Protein AF-A0A970A6Q5-F1 (afdb_monomer)

Secondary structure (DSSP, 8-state):
----HHHHHHHHHHHHHHHHHHHHHHHHHHHHTT--------EEEETTEEEEPP--PPPSEEEEEEEEEE-SSEEEEEEEEEE-SSS-EEEEEEEEEES-TT-TTHHHHHHHT-EEEEEE-TT-EEEEEEEEEGGGGHHHHSSSS-HHHHEEEEEEE----

Structure (mmCIF, N/CA/C/O backbone):
data_AF-A0A970A6Q5-F1
#
_entry.id   AF-A0A970A6Q5-F1
#
loop_
_atom_site.group_PDB
_atom_site.id
_atom_site.type_symbol
_atom_site.label_atom_id
_atom_site.label_alt_id
_atom_site.label_comp_id
_atom_site.label_asym_id
_atom_site.label_entity_id
_atom_site.label_seq_id
_atom_site.pdbx_PDB_ins_code
_atom_site.Cartn_x
_atom_site.Cartn_y
_atom_site.Cartn_z
_atom_site.occupancy
_atom_site.B_iso_or_equiv
_atom_site.auth_seq_id
_atom_site.auth_comp_id
_atom_site.auth_asym_id
_atom_site.auth_atom_id
_atom_site.pdbx_PDB_model_num
ATOM 1 N N . MET A 1 1 ? -50.041 -11.630 -22.577 1.00 44.34 1 MET A N 1
ATOM 2 C CA . MET A 1 1 ? -48.717 -10.983 -22.721 1.00 44.34 1 MET A CA 1
ATOM 3 C C . MET A 1 1 ? -47.668 -12.084 -22.885 1.00 44.34 1 MET A C 1
ATOM 5 O O . MET A 1 1 ? -47.399 -12.785 -21.922 1.00 44.34 1 MET A O 1
ATOM 9 N N . LYS A 1 2 ? -47.176 -12.350 -24.107 1.00 44.25 2 LYS A N 1
ATOM 10 C CA . LYS A 1 2 ? -46.196 -13.429 -24.359 1.00 44.25 2 LYS A CA 1
ATOM 11 C C . LYS A 1 2 ? -44.792 -12.927 -24.001 1.00 44.25 2 LYS A C 1
ATOM 13 O O . LYS A 1 2 ? -44.250 -12.072 -24.699 1.00 44.25 2 LYS A O 1
ATOM 18 N N . LEU A 1 3 ? -44.233 -13.422 -22.897 1.00 46.41 3 LEU A N 1
ATOM 19 C CA . LEU A 1 3 ? -42.838 -13.185 -22.517 1.00 46.41 3 LEU A CA 1
ATOM 20 C C . LEU A 1 3 ? -41.922 -13.778 -23.598 1.00 46.41 3 LEU A C 1
ATOM 22 O O . LEU A 1 3 ? -41.942 -14.978 -23.846 1.00 46.41 3 LEU A O 1
ATOM 26 N N . ARG A 1 4 ? -41.149 -12.922 -24.276 1.00 52.41 4 ARG A N 1
ATOM 27 C CA . ARG A 1 4 ? -40.130 -13.342 -25.251 1.00 52.41 4 ARG A CA 1
ATOM 28 C C . ARG A 1 4 ? -38.981 -14.016 -24.499 1.00 52.41 4 ARG A C 1
ATOM 30 O O . ARG A 1 4 ? -38.460 -13.403 -23.570 1.00 52.41 4 ARG A O 1
ATOM 37 N N . GLU A 1 5 ? -38.546 -15.199 -24.935 1.00 54.78 5 GLU A N 1
ATOM 38 C CA . GLU A 1 5 ? -37.509 -16.041 -24.293 1.00 54.78 5 GLU A CA 1
ATOM 39 C C . GLU A 1 5 ? -36.250 -15.274 -23.849 1.00 54.78 5 GLU A C 1
ATOM 41 O O . GLU A 1 5 ? -35.703 -15.533 -22.780 1.00 54.78 5 GLU A O 1
ATOM 46 N N . LYS A 1 6 ? -35.852 -14.234 -24.596 1.00 54.12 6 LYS A N 1
ATOM 47 C CA . LYS A 1 6 ? -34.712 -13.357 -24.266 1.00 54.12 6 LYS A CA 1
ATOM 48 C C . LYS A 1 6 ? -34.840 -12.614 -22.922 1.00 54.12 6 LYS A C 1
ATOM 50 O O . LYS A 1 6 ? -33.831 -12.232 -22.345 1.00 54.12 6 LYS A O 1
ATOM 55 N N . HIS A 1 7 ? -36.056 -12.417 -22.411 1.00 53.75 7 HIS A N 1
ATOM 56 C CA . HIS A 1 7 ? -36.310 -11.724 -21.140 1.00 53.75 7 HIS A CA 1
ATOM 57 C C . HIS A 1 7 ? -36.380 -12.698 -19.959 1.00 53.75 7 HIS A C 1
ATOM 59 O O . HIS A 1 7 ? -36.144 -12.296 -18.826 1.00 53.75 7 HIS A O 1
ATOM 65 N N . ILE A 1 8 ? -36.652 -13.983 -20.217 1.00 57.50 8 ILE A N 1
ATOM 66 C CA . ILE A 1 8 ? -36.706 -15.021 -19.179 1.00 57.50 8 ILE A CA 1
ATOM 67 C C . ILE A 1 8 ? -35.306 -15.251 -18.602 1.00 57.50 8 ILE A C 1
ATOM 69 O O . ILE A 1 8 ? -35.152 -15.301 -17.386 1.00 57.50 8 ILE A O 1
ATOM 73 N N . GLY A 1 9 ? -34.272 -15.275 -19.451 1.00 54.59 9 GLY A N 1
ATOM 74 C CA . GLY A 1 9 ? -32.881 -15.366 -18.995 1.00 54.59 9 GLY A CA 1
ATOM 75 C C . GLY A 1 9 ? -32.471 -14.201 -18.088 1.00 54.59 9 GLY A C 1
ATOM 76 O O . GLY A 1 9 ? -31.836 -14.414 -17.059 1.00 54.59 9 GLY A O 1
ATOM 77 N N . LEU A 1 10 ? -32.907 -12.979 -18.411 1.00 56.78 10 LEU A N 1
ATOM 78 C CA . LEU A 1 10 ? -32.611 -11.790 -17.606 1.00 56.78 10 LEU A CA 1
ATOM 79 C C . LEU A 1 10 ? -33.331 -11.823 -16.246 1.00 56.78 10 LEU A C 1
ATOM 81 O O . LEU A 1 10 ? -32.751 -11.455 -15.228 1.00 56.78 10 LEU A O 1
ATOM 85 N N . ILE A 1 11 ? -34.571 -12.322 -16.221 1.00 57.12 11 ILE A N 1
ATOM 86 C CA . ILE A 1 11 ? -35.358 -12.511 -14.995 1.00 57.12 11 ILE A CA 1
ATOM 87 C C . ILE A 1 11 ? -34.728 -13.592 -14.106 1.00 57.12 11 ILE A C 1
ATOM 89 O O . ILE A 1 11 ? -34.624 -13.399 -12.898 1.00 57.12 11 ILE A O 1
ATOM 93 N N . ILE A 1 12 ? -34.252 -14.696 -14.689 1.00 56.41 12 ILE A N 1
ATOM 94 C CA . ILE A 1 12 ? -33.575 -15.769 -13.949 1.00 56.41 12 ILE A CA 1
ATOM 95 C C . ILE A 1 12 ? -32.253 -15.266 -13.355 1.00 56.41 12 ILE A C 1
ATOM 97 O O . ILE A 1 1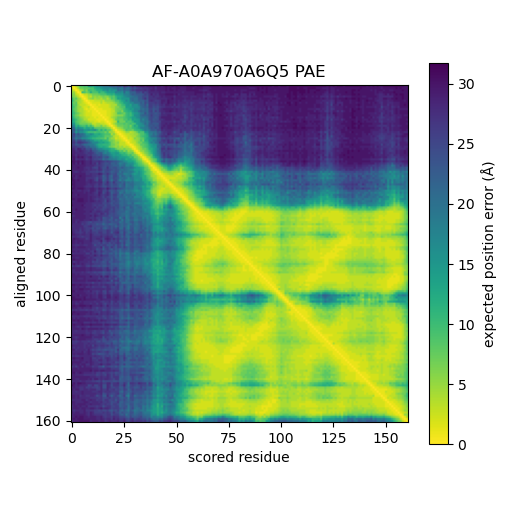2 ? -32.003 -15.487 -12.174 1.00 56.41 12 ILE A O 1
ATOM 101 N N . ILE A 1 13 ? -31.436 -14.532 -14.118 1.00 56.50 13 ILE A N 1
ATOM 102 C CA . ILE A 1 13 ? -30.178 -13.952 -13.615 1.00 56.50 13 ILE A CA 1
ATOM 103 C C . ILE A 1 13 ? -30.451 -12.944 -12.487 1.00 56.50 13 ILE A C 1
ATOM 105 O O . ILE A 1 13 ? -29.767 -12.973 -11.464 1.00 56.50 13 ILE A O 1
ATOM 109 N N . ALA A 1 14 ? -31.480 -12.103 -12.624 1.00 54.31 14 ALA A N 1
ATOM 110 C CA . ALA A 1 14 ? -31.885 -11.168 -11.576 1.00 54.31 14 ALA A CA 1
ATOM 111 C C . ALA A 1 14 ? -32.376 -11.891 -10.307 1.00 54.31 14 ALA A C 1
ATOM 113 O O . ALA A 1 14 ? -32.010 -11.500 -9.199 1.00 54.31 14 ALA A O 1
ATOM 114 N N . LEU A 1 15 ? -33.148 -12.973 -10.453 1.00 54.06 15 LEU A N 1
ATOM 115 C CA . LEU A 1 15 ? -33.607 -13.807 -9.338 1.00 54.06 15 LEU A CA 1
ATOM 116 C C . LEU A 1 15 ? -32.447 -14.521 -8.639 1.00 54.06 15 LEU A C 1
ATOM 118 O O . LEU A 1 15 ? -32.412 -14.551 -7.413 1.00 54.06 15 LEU A O 1
ATOM 122 N N . ILE A 1 16 ? -31.474 -15.040 -9.390 1.00 57.72 16 ILE A N 1
ATOM 123 C CA . ILE A 1 16 ? -30.259 -15.651 -8.839 1.00 57.72 16 ILE A CA 1
ATOM 124 C C . ILE A 1 16 ? -29.451 -14.604 -8.055 1.00 57.72 16 ILE A C 1
ATOM 126 O O . ILE A 1 16 ? -29.088 -14.850 -6.905 1.00 57.72 16 ILE A O 1
ATOM 130 N N . ALA A 1 17 ? -29.244 -13.409 -8.618 1.00 54.62 17 ALA A N 1
ATOM 131 C CA . ALA A 1 17 ? -28.542 -12.312 -7.949 1.00 54.62 17 ALA A CA 1
ATOM 132 C C . ALA A 1 17 ? -29.253 -11.848 -6.660 1.00 54.62 17 ALA A C 1
ATOM 134 O O . ALA A 1 17 ? -28.600 -11.613 -5.642 1.00 54.62 17 ALA A O 1
ATOM 135 N N . LEU A 1 18 ? -30.590 -11.780 -6.667 1.00 54.94 18 LEU A N 1
ATOM 136 C CA . LEU A 1 18 ? -31.404 -11.491 -5.479 1.00 54.94 18 LEU A CA 1
ATOM 137 C C . LEU A 1 18 ? -31.297 -12.597 -4.416 1.00 54.94 18 LEU A C 1
ATOM 139 O O . LEU A 1 18 ? -31.216 -12.297 -3.222 1.00 54.94 18 LEU A O 1
ATOM 143 N N . ASN A 1 19 ? -31.259 -13.865 -4.832 1.00 51.19 19 ASN A N 1
ATOM 144 C CA . ASN A 1 19 ? -31.178 -15.005 -3.918 1.00 51.19 19 ASN A CA 1
ATOM 145 C C . ASN A 1 19 ? -29.815 -15.068 -3.208 1.00 51.19 19 ASN A C 1
ATOM 147 O O . ASN A 1 19 ? -29.757 -15.289 -1.997 1.00 51.19 19 ASN A O 1
ATOM 151 N N . PHE A 1 20 ? -28.723 -14.764 -3.919 1.00 54.78 20 PHE A N 1
ATOM 152 C CA . PHE A 1 20 ? -27.390 -14.662 -3.316 1.00 54.78 20 PHE A CA 1
ATOM 153 C C . PHE A 1 20 ? -27.285 -13.513 -2.311 1.00 54.78 20 PHE A C 1
ATOM 155 O O . PHE A 1 20 ? -26.694 -13.693 -1.248 1.00 54.78 20 PHE A O 1
ATOM 162 N N . ASN A 1 21 ? -27.910 -12.365 -2.586 1.00 55.06 21 ASN A N 1
ATOM 163 C CA . ASN A 1 21 ? -27.875 -11.220 -1.674 1.00 55.06 21 ASN A CA 1
ATOM 164 C C . ASN A 1 21 ? -28.693 -11.477 -0.390 1.00 55.06 21 ASN A C 1
ATOM 166 O O . ASN A 1 21 ? -28.276 -11.114 0.708 1.00 55.06 21 ASN A O 1
ATOM 170 N N . SER A 1 22 ? -29.836 -12.161 -0.509 1.00 53.75 22 SER A N 1
ATOM 171 C CA . SER A 1 22 ? -30.715 -12.487 0.623 1.00 53.75 22 SER A CA 1
ATOM 172 C C . SER A 1 22 ? -30.139 -13.576 1.531 1.00 53.75 22 SER A C 1
ATOM 174 O O . SER A 1 22 ? -30.143 -13.421 2.754 1.00 53.75 22 SER A O 1
ATOM 176 N N . GLN A 1 23 ? -29.597 -14.659 0.961 1.00 55.81 23 GLN A N 1
ATOM 177 C CA . GLN A 1 23 ? -29.045 -15.747 1.769 1.00 55.81 23 GLN A CA 1
ATOM 178 C C . GLN A 1 23 ? -27.737 -15.355 2.458 1.00 55.81 23 GLN A C 1
ATOM 180 O O . GLN A 1 23 ? -27.566 -15.694 3.627 1.00 55.81 23 GLN A O 1
ATOM 185 N N . PHE A 1 24 ? -26.867 -14.562 1.816 1.00 52.44 24 PHE A N 1
ATOM 186 C CA . PHE A 1 24 ? -25.695 -14.000 2.498 1.00 52.44 24 PHE A CA 1
ATOM 187 C C . PHE A 1 24 ? -26.086 -13.000 3.585 1.00 52.44 24 PHE A C 1
ATOM 189 O O . PHE A 1 24 ? -25.542 -13.065 4.684 1.00 52.44 24 PHE A O 1
ATOM 196 N N . ALA A 1 25 ? -27.057 -12.115 3.336 1.00 53.09 25 ALA A N 1
ATOM 197 C CA . ALA A 1 25 ? -27.508 -11.161 4.347 1.00 53.09 25 ALA A CA 1
ATOM 198 C C . ALA A 1 25 ? -28.182 -11.854 5.545 1.00 53.09 25 ALA A C 1
ATOM 200 O O . ALA A 1 25 ? -27.975 -11.447 6.688 1.00 53.09 25 ALA A O 1
ATOM 201 N N . GLN A 1 26 ? -28.958 -12.919 5.317 1.00 55.53 26 GLN A N 1
ATOM 202 C CA . GLN A 1 26 ? -29.565 -13.706 6.393 1.00 55.53 26 GLN A CA 1
ATOM 203 C C . GLN A 1 26 ? -28.545 -14.583 7.129 1.00 55.53 26 GLN A C 1
ATOM 205 O O . GLN A 1 26 ? -28.618 -14.677 8.355 1.00 55.53 26 GLN A O 1
ATOM 210 N N . ALA A 1 27 ? -27.577 -15.177 6.425 1.00 50.50 27 ALA A N 1
ATOM 211 C CA . ALA A 1 27 ? -26.484 -15.927 7.039 1.00 50.50 27 ALA A CA 1
ATOM 212 C C . ALA A 1 27 ? -25.584 -15.012 7.882 1.00 50.50 27 ALA A C 1
ATOM 214 O O . ALA A 1 27 ? -25.271 -15.369 9.017 1.00 50.50 27 ALA A O 1
ATOM 215 N N . ALA A 1 28 ? -25.262 -13.809 7.389 1.00 48.72 28 ALA A N 1
ATOM 216 C CA . ALA A 1 28 ? -24.520 -12.781 8.117 1.00 48.72 28 ALA A CA 1
ATOM 217 C C . ALA A 1 28 ? -25.292 -12.288 9.351 1.00 48.72 28 ALA A C 1
ATOM 219 O O . ALA A 1 28 ? -24.735 -12.233 10.443 1.00 48.72 28 ALA A O 1
ATOM 220 N N . ARG A 1 29 ? -26.600 -12.015 9.226 1.00 50.50 29 ARG A N 1
ATOM 221 C CA . ARG A 1 29 ? -27.438 -11.614 10.372 1.00 50.50 29 ARG A CA 1
ATOM 222 C C . ARG A 1 29 ? -27.526 -12.706 11.443 1.00 50.50 29 ARG A C 1
ATOM 224 O O . ARG A 1 29 ? -27.393 -12.398 12.626 1.00 50.50 29 ARG A O 1
ATOM 231 N N . LYS A 1 30 ? -27.685 -13.976 11.047 1.00 51.38 30 LYS A N 1
ATOM 232 C CA . LYS A 1 30 ? -27.721 -15.120 11.980 1.00 51.38 30 LYS A CA 1
ATOM 233 C C . LYS A 1 30 ? -26.373 -15.396 12.658 1.00 51.38 30 LYS A C 1
ATOM 235 O O . LYS A 1 30 ? -26.366 -15.827 13.810 1.00 51.38 30 LYS A O 1
ATOM 240 N N . THR A 1 31 ? -25.247 -15.116 11.997 1.00 47.81 31 THR A N 1
ATOM 241 C CA . THR A 1 31 ? -23.914 -15.206 12.627 1.00 47.81 31 THR A CA 1
ATOM 242 C C . THR A 1 31 ? -23.643 -14.029 13.562 1.00 47.81 31 THR A C 1
ATOM 244 O O . THR A 1 31 ? -23.116 -14.237 14.651 1.00 47.81 31 THR A O 1
ATOM 247 N N . THR A 1 32 ? -24.075 -12.808 13.232 1.00 46.28 32 THR A N 1
ATOM 248 C CA . THR A 1 32 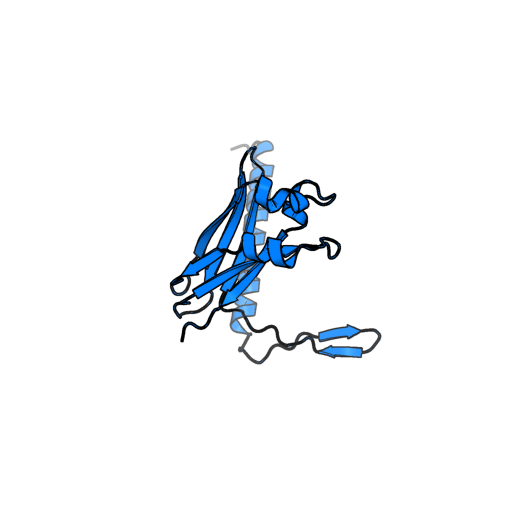? -23.849 -11.644 14.111 1.00 46.28 32 THR A CA 1
ATOM 249 C C . THR A 1 32 ? -24.585 -11.716 15.451 1.00 46.28 32 THR A C 1
ATOM 251 O O . THR A 1 32 ? -24.079 -11.193 16.437 1.00 46.28 32 THR A O 1
ATOM 254 N N . SER A 1 33 ? -25.744 -12.383 15.538 1.00 39.72 33 SER A N 1
ATOM 255 C CA . SER A 1 33 ? -26.515 -12.458 16.791 1.00 39.72 33 SER A CA 1
ATOM 256 C C . SER A 1 33 ? -26.014 -13.517 17.780 1.00 39.72 33 SER A C 1
ATOM 258 O O . SER A 1 33 ? -26.461 -13.537 18.924 1.00 39.72 33 SER A O 1
ATOM 260 N N . SER A 1 34 ? -25.117 -14.413 17.357 1.00 42.06 34 SER A N 1
ATOM 261 C CA . SER A 1 34 ? -24.606 -15.524 18.179 1.00 42.06 34 SER A CA 1
ATOM 262 C C . SER A 1 34 ? -23.119 -15.398 18.533 1.00 42.06 34 SER A C 1
ATOM 264 O O . SER A 1 34 ? -22.633 -16.124 19.400 1.00 42.06 34 SER A O 1
ATOM 266 N N . ILE A 1 35 ? -22.408 -14.424 17.961 1.00 41.78 35 ILE A N 1
ATOM 267 C CA . ILE A 1 35 ? -21.028 -14.112 18.338 1.00 41.78 35 ILE A CA 1
ATOM 268 C C . ILE A 1 35 ? -21.060 -13.112 19.497 1.00 41.78 35 ILE A C 1
ATOM 270 O O . ILE A 1 35 ? -21.006 -11.897 19.321 1.00 41.78 35 ILE A O 1
ATOM 274 N N . ARG A 1 36 ? -21.124 -13.631 20.728 1.00 40.44 36 ARG A N 1
ATOM 275 C CA . ARG A 1 36 ? -20.501 -12.916 21.848 1.00 40.44 36 ARG A CA 1
ATOM 276 C C . ARG A 1 36 ? -19.011 -12.846 21.515 1.00 40.44 36 ARG A C 1
ATOM 278 O O . ARG A 1 36 ? -18.440 -13.881 21.183 1.00 40.44 36 ARG A O 1
ATOM 285 N N . PHE A 1 37 ? -18.400 -11.663 21.587 1.00 41.69 37 PHE A N 1
ATOM 286 C CA . PHE A 1 37 ? -16.959 -11.442 21.395 1.00 41.69 37 PHE A CA 1
ATOM 287 C C . PHE A 1 37 ? -16.125 -12.107 22.513 1.00 41.69 37 PHE A C 1
ATOM 289 O O . PHE A 1 37 ? -15.391 -11.454 23.249 1.00 41.69 37 PHE A O 1
ATOM 296 N N . GLY A 1 38 ? -16.272 -13.420 22.684 1.00 46.12 38 GLY A N 1
ATOM 297 C CA . GLY A 1 38 ? -15.294 -14.265 23.344 1.00 46.12 38 GLY A CA 1
ATOM 298 C C . GLY A 1 38 ? -14.141 -14.496 22.376 1.00 46.12 38 GLY A C 1
ATOM 299 O O . GLY A 1 38 ? -14.358 -14.608 21.171 1.00 46.12 38 GLY A O 1
ATOM 300 N N . LYS A 1 39 ? -12.916 -14.520 22.904 1.00 47.34 39 LYS A N 1
ATOM 301 C CA . LYS A 1 39 ? -11.676 -14.746 22.151 1.00 47.34 39 LYS A CA 1
ATOM 302 C C . LYS A 1 39 ? -11.854 -15.912 21.169 1.00 47.34 39 LYS A C 1
ATOM 304 O O . LYS A 1 39 ? -12.016 -17.056 21.588 1.00 47.34 39 LYS A O 1
ATOM 309 N N . ALA A 1 40 ? -11.881 -15.612 19.873 1.00 52.69 40 ALA A N 1
ATOM 310 C CA . ALA A 1 40 ? -11.986 -16.621 18.830 1.00 52.69 40 ALA A CA 1
ATOM 311 C C . ALA A 1 40 ? -10.581 -17.164 18.547 1.00 52.69 40 ALA A C 1
ATOM 313 O O . ALA A 1 40 ? -9.730 -16.455 18.016 1.00 52.69 40 ALA A O 1
ATOM 314 N N . TYR A 1 41 ? -10.333 -18.417 18.923 1.00 56.03 41 TYR A N 1
ATOM 315 C CA . TYR A 1 41 ? -9.074 -19.100 18.638 1.00 56.03 41 TYR A CA 1
ATOM 316 C C . TYR A 1 41 ? -9.209 -19.859 17.318 1.00 56.03 41 TYR A C 1
ATOM 318 O O . TYR A 1 41 ? -10.013 -20.784 17.204 1.00 56.03 41 TYR A O 1
ATOM 326 N N . ALA A 1 42 ? -8.441 -19.461 16.305 1.00 65.75 42 ALA A N 1
ATOM 327 C CA . ALA A 1 42 ? -8.312 -20.239 15.079 1.00 65.75 42 ALA A CA 1
ATOM 328 C C . ALA A 1 42 ? -7.254 -21.333 15.295 1.00 65.75 42 ALA A C 1
ATOM 330 O O . ALA A 1 42 ? -6.256 -21.088 15.962 1.00 65.75 42 ALA A O 1
ATOM 331 N N . TYR A 1 43 ? -7.447 -22.532 14.747 1.00 72.50 43 TYR A N 1
ATOM 332 C CA . TYR A 1 43 ? -6.481 -23.634 14.844 1.00 72.50 43 TYR A CA 1
ATOM 333 C C . TYR A 1 43 ? -6.084 -24.105 13.443 1.00 72.50 43 TYR A C 1
ATOM 335 O O . TYR A 1 43 ? -6.928 -24.200 12.552 1.00 72.50 43 TYR A O 1
ATOM 343 N N . LYS A 1 44 ? -4.803 -24.426 13.246 1.00 75.50 44 LYS A N 1
ATOM 344 C CA . LYS A 1 44 ? -4.274 -25.052 12.030 1.00 75.50 44 LYS A CA 1
ATOM 345 C C . LYS A 1 44 ? -4.013 -26.531 12.296 1.00 75.50 44 LYS A C 1
ATOM 347 O O . LYS A 1 44 ? -3.297 -26.871 13.235 1.00 75.50 44 LYS A O 1
ATOM 352 N N . LYS A 1 45 ? -4.551 -27.412 11.449 1.00 76.44 45 LYS A N 1
ATOM 353 C CA . LYS A 1 45 ? -4.228 -28.844 11.486 1.00 76.44 45 LYS A CA 1
ATOM 354 C C . LYS A 1 45 ? -2.818 -29.068 10.928 1.00 76.44 45 LYS A C 1
ATOM 356 O O . LYS A 1 45 ? -2.533 -28.679 9.796 1.00 76.44 45 LYS A O 1
ATOM 361 N N . VAL A 1 46 ? -1.943 -29.668 11.729 1.00 76.44 46 VAL A N 1
ATOM 362 C CA . VAL A 1 46 ? -0.573 -30.052 11.365 1.00 76.44 46 VAL A CA 1
ATOM 363 C C . VAL A 1 46 ? -0.408 -31.531 11.714 1.00 76.44 46 VAL A C 1
ATOM 365 O O . VAL A 1 46 ? -0.265 -31.888 12.882 1.00 76.44 46 VAL A O 1
ATOM 368 N N . GLY A 1 47 ? -0.492 -32.399 10.700 1.00 83.31 47 GLY A N 1
ATOM 369 C CA . GLY A 1 47 ? -0.616 -33.846 10.911 1.00 83.31 47 GLY A CA 1
ATOM 370 C C . GLY A 1 47 ? -1.923 -34.182 11.636 1.00 83.31 47 GLY A C 1
ATOM 371 O O . GLY A 1 47 ? -2.988 -33.715 11.227 1.00 83.31 47 GLY A O 1
ATOM 372 N N . ASP A 1 48 ? -1.831 -34.930 12.736 1.00 87.12 48 ASP A N 1
ATOM 373 C CA . ASP A 1 48 ? -2.973 -35.270 13.601 1.00 87.12 48 ASP A CA 1
ATOM 374 C C . ASP A 1 48 ? -3.239 -34.243 14.715 1.00 87.12 48 ASP A C 1
ATOM 376 O O . ASP A 1 48 ? -4.220 -34.359 15.446 1.00 87.12 48 ASP A O 1
ATOM 380 N N . ASN A 1 49 ? -2.415 -33.194 14.820 1.00 70.56 49 ASN A N 1
ATOM 381 C CA . ASN A 1 49 ? -2.519 -32.192 15.878 1.00 70.56 49 ASN A CA 1
ATOM 382 C C . ASN A 1 49 ? -3.192 -30.899 15.394 1.00 70.56 49 ASN A C 1
ATOM 384 O O . ASN A 1 49 ? -2.973 -30.439 14.270 1.00 70.56 49 ASN A O 1
ATOM 388 N N . LEU A 1 50 ? -3.975 -30.269 16.273 1.00 75.94 50 LEU A N 1
ATOM 389 C CA . LEU A 1 50 ? -4.504 -28.916 16.086 1.00 75.94 50 LEU A CA 1
ATOM 390 C C . LEU A 1 50 ? -3.604 -27.917 16.817 1.00 75.94 50 LEU A C 1
ATOM 392 O O . LEU A 1 50 ? -3.547 -27.905 18.043 1.00 75.94 50 LEU A O 1
ATOM 396 N N . VAL A 1 51 ? -2.911 -27.064 16.065 1.00 79.69 51 VAL A N 1
ATOM 397 C CA . VAL A 1 51 ? -2.038 -26.019 16.612 1.00 79.69 51 VAL A CA 1
ATOM 398 C C . VAL A 1 51 ? -2.813 -24.700 16.661 1.00 79.69 51 VAL A C 1
ATOM 400 O O . VAL A 1 51 ? -3.346 -24.297 15.624 1.00 79.69 51 VAL A O 1
ATOM 403 N N . PRO A 1 52 ? -2.903 -24.009 17.813 1.00 73.00 52 PRO A N 1
ATOM 404 C CA . PRO A 1 52 ? -3.551 -22.705 17.881 1.00 73.00 52 PRO A CA 1
ATOM 405 C C . PRO A 1 52 ? -2.792 -21.700 17.011 1.00 73.00 52 PRO A C 1
ATOM 407 O O . PRO A 1 52 ? -1.574 -21.551 17.116 1.00 73.00 52 PRO A O 1
ATOM 410 N N . LEU A 1 53 ? -3.518 -21.016 16.135 1.00 69.31 53 LEU A N 1
ATOM 411 C CA . LEU A 1 53 ? -3.007 -19.873 15.399 1.00 69.31 53 LEU A CA 1
ATOM 412 C C . LEU A 1 53 ? -2.916 -18.671 16.348 1.00 69.31 53 LEU A C 1
ATOM 414 O O . LEU A 1 53 ? -3.783 -18.503 17.211 1.00 69.31 53 LEU A O 1
ATOM 418 N N . PRO A 1 54 ? -1.883 -17.827 16.197 1.00 67.56 54 PRO A N 1
ATOM 419 C CA . PRO A 1 54 ? -1.778 -16.598 16.967 1.00 67.56 54 PRO A CA 1
ATOM 420 C C . PRO A 1 54 ? -3.020 -15.725 16.753 1.00 67.56 54 PRO A C 1
ATOM 422 O O . PRO A 1 54 ? -3.532 -15.610 15.637 1.00 67.56 54 PRO A O 1
ATOM 425 N N . GLU A 1 55 ? -3.504 -15.116 17.836 1.00 62.75 55 GLU A N 1
ATOM 426 C CA . GLU A 1 55 ? -4.642 -14.196 17.808 1.00 62.75 55 GLU A CA 1
ATOM 427 C C . GLU A 1 55 ? -4.315 -13.005 16.895 1.00 62.75 55 GLU A C 1
ATOM 429 O O . GLU A 1 55 ? -3.410 -12.215 17.177 1.00 62.75 55 GLU A O 1
ATOM 434 N N . VAL A 1 56 ? -5.048 -12.878 15.786 1.00 60.69 56 VAL A N 1
ATOM 435 C CA . VAL A 1 56 ? -4.923 -11.734 14.878 1.00 60.69 56 VAL A CA 1
ATOM 436 C C . VAL A 1 56 ? -5.676 -10.567 15.505 1.00 60.69 56 VAL A C 1
ATOM 438 O O . VAL A 1 56 ? -6.902 -10.487 15.432 1.00 60.69 56 VAL A O 1
ATOM 441 N N . LYS A 1 57 ? -4.943 -9.659 16.152 1.00 63.12 57 LYS A N 1
ATOM 442 C CA . LYS A 1 57 ? -5.514 -8.396 16.627 1.00 63.12 57 LYS A CA 1
ATOM 443 C C . LYS A 1 57 ? -5.881 -7.540 15.418 1.00 63.12 57 LYS A C 1
ATOM 445 O O . LYS A 1 57 ? -5.079 -7.397 14.500 1.00 63.12 57 LYS A O 1
ATOM 450 N N . ALA A 1 58 ? -7.084 -6.970 15.423 1.00 65.31 58 ALA A N 1
ATOM 451 C CA . ALA A 1 58 ? -7.484 -6.022 14.393 1.00 65.31 58 ALA A CA 1
ATOM 452 C C . ALA A 1 58 ? -6.542 -4.807 14.426 1.00 65.31 58 ALA A C 1
ATOM 454 O O . ALA A 1 58 ? -6.440 -4.123 15.446 1.00 65.31 58 ALA A O 1
ATOM 455 N N . GLU A 1 59 ? -5.840 -4.552 13.323 1.00 77.69 59 GLU A N 1
ATOM 456 C CA . GLU A 1 59 ? -5.003 -3.362 13.193 1.00 77.69 59 GLU A CA 1
ATOM 457 C C . GLU A 1 59 ? -5.878 -2.113 13.028 1.00 77.69 59 GLU A C 1
ATOM 459 O O . GLU A 1 59 ? -6.887 -2.132 12.316 1.00 77.69 59 GLU A O 1
ATOM 464 N N . ARG A 1 60 ? -5.481 -1.013 13.684 1.00 84.94 60 ARG A N 1
ATOM 465 C CA . ARG A 1 60 ? -6.175 0.291 13.618 1.00 84.94 60 ARG A CA 1
ATOM 466 C C . ARG A 1 60 ? -6.034 0.961 12.250 1.00 84.94 60 ARG A C 1
ATOM 468 O O . ARG A 1 60 ? -6.865 1.784 11.876 1.00 84.94 60 ARG A O 1
ATOM 475 N N . VAL A 1 61 ? -4.987 0.604 11.508 1.00 88.69 61 VAL A N 1
ATOM 476 C CA . VAL A 1 61 ? -4.686 1.105 10.166 1.00 88.69 61 VAL A CA 1
ATOM 477 C C . VAL A 1 61 ? -4.681 -0.070 9.207 1.00 88.69 61 VAL A C 1
ATOM 479 O O . VAL A 1 61 ? -3.985 -1.048 9.444 1.00 88.69 61 VAL A O 1
ATOM 482 N N . ILE A 1 62 ? -5.398 0.052 8.097 1.00 88.75 62 ILE A N 1
ATOM 483 C CA . ILE A 1 62 ? -5.281 -0.874 6.971 1.00 88.75 62 ILE A CA 1
ATOM 484 C C . ILE A 1 62 ? -4.827 -0.083 5.752 1.00 88.75 62 ILE A C 1
ATOM 486 O O . ILE A 1 62 ? -5.452 0.914 5.391 1.00 88.75 62 ILE A O 1
ATOM 490 N N . VAL A 1 63 ? -3.768 -0.544 5.089 1.00 89.25 63 VAL A N 1
ATOM 491 C CA . VAL A 1 63 ? -3.330 -0.006 3.798 1.00 89.25 63 VAL A CA 1
ATOM 492 C C . VAL A 1 63 ? -3.645 -0.997 2.694 1.00 89.25 63 VAL A C 1
ATOM 494 O O . VAL A 1 63 ? -3.298 -2.173 2.771 1.00 89.25 63 VAL A O 1
ATOM 497 N N . LYS A 1 64 ? -4.290 -0.509 1.636 1.00 88.56 64 LYS A N 1
ATOM 498 C CA . LYS A 1 64 ? -4.576 -1.288 0.435 1.00 88.56 64 LYS A CA 1
ATOM 499 C C . LYS A 1 64 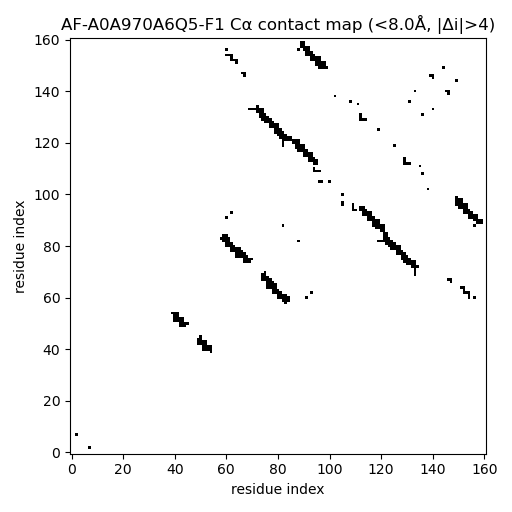? -3.958 -0.613 -0.778 1.00 88.56 64 LYS A C 1
ATOM 501 O O . LYS A 1 64 ? -4.319 0.514 -1.111 1.00 88.56 64 LYS A O 1
ATOM 506 N N . LYS A 1 65 ? -3.060 -1.323 -1.458 1.00 90.25 65 LYS A N 1
ATOM 507 C CA . LYS A 1 65 ? -2.573 -0.928 -2.781 1.00 90.25 65 LYS A CA 1
ATOM 508 C C . LYS A 1 65 ? -3.676 -1.153 -3.815 1.00 90.25 65 LYS A C 1
ATOM 510 O O . LYS A 1 65 ? -4.319 -2.201 -3.806 1.00 90.25 65 LYS A O 1
ATOM 515 N N . THR A 1 66 ? -3.886 -0.173 -4.684 1.00 88.75 66 THR A N 1
ATOM 516 C CA . THR A 1 66 ? -4.942 -0.205 -5.707 1.00 88.75 66 THR A CA 1
ATOM 517 C C . THR A 1 66 ? -4.368 -0.367 -7.103 1.00 88.75 66 THR A C 1
ATOM 519 O O . THR A 1 66 ? -4.911 -1.139 -7.881 1.00 88.75 66 THR A O 1
ATOM 522 N N . ALA A 1 67 ? -3.302 0.366 -7.424 1.00 87.06 67 ALA A N 1
ATOM 523 C CA . ALA A 1 67 ? -2.693 0.343 -8.748 1.00 87.06 67 ALA A CA 1
ATOM 524 C C . ALA A 1 67 ? -1.231 0.790 -8.682 1.00 87.06 67 ALA A C 1
ATOM 526 O O . ALA A 1 67 ? -0.848 1.572 -7.802 1.00 87.06 67 ALA A O 1
ATOM 527 N N . VAL A 1 68 ? -0.444 0.316 -9.643 1.00 89.19 68 VAL A N 1
ATOM 528 C CA . VAL A 1 68 ? 0.890 0.832 -9.951 1.00 89.19 68 VAL A CA 1
ATOM 529 C C . VAL A 1 68 ? 0.895 1.268 -11.410 1.00 89.19 68 VAL A C 1
ATOM 531 O O . VAL A 1 68 ? 0.546 0.485 -12.284 1.00 89.19 68 VAL A O 1
ATOM 534 N N . GLU A 1 69 ? 1.298 2.505 -11.677 1.00 89.94 69 GLU A N 1
ATOM 535 C CA . GLU A 1 69 ? 1.437 3.033 -13.033 1.00 89.94 69 GLU A CA 1
ATOM 536 C C . GLU A 1 69 ? 2.878 3.492 -13.259 1.00 89.94 69 GLU A C 1
ATOM 538 O O . GLU A 1 69 ? 3.418 4.303 -12.502 1.00 89.94 69 GLU A O 1
ATOM 543 N N . VAL A 1 70 ? 3.511 2.960 -14.303 1.00 88.50 70 VAL A N 1
ATOM 544 C CA . VAL A 1 70 ? 4.885 3.294 -14.688 1.00 88.50 70 VAL A CA 1
ATOM 545 C C . VAL A 1 70 ? 4.827 4.206 -15.907 1.00 88.50 70 VAL A C 1
ATOM 547 O O . VAL A 1 70 ? 4.600 3.763 -17.030 1.00 88.50 70 VAL A O 1
ATOM 550 N N . GLY A 1 71 ? 5.010 5.504 -15.677 1.00 87.06 71 GLY A N 1
ATOM 551 C CA . GLY A 1 71 ? 5.144 6.497 -16.736 1.00 87.06 71 GLY A CA 1
ATOM 552 C C . GLY A 1 71 ? 6.593 6.652 -17.202 1.00 87.06 71 GLY A C 1
ATOM 553 O O . GLY A 1 71 ? 7.528 6.121 -16.611 1.00 87.06 71 GLY A O 1
ATOM 554 N N . LYS A 1 72 ? 6.805 7.464 -18.248 1.00 86.44 72 LYS A N 1
ATOM 555 C CA . LYS A 1 72 ? 8.151 7.710 -18.812 1.00 86.44 72 LYS A CA 1
ATOM 556 C C . LYS A 1 72 ? 9.122 8.395 -17.845 1.00 86.44 72 LYS A C 1
ATOM 558 O O . LYS A 1 72 ? 10.324 8.202 -17.954 1.00 86.44 72 LYS A O 1
ATOM 563 N N . LYS A 1 73 ? 8.610 9.261 -16.964 1.00 92.06 73 LYS A N 1
ATOM 564 C CA . LYS A 1 73 ? 9.422 10.050 -16.018 1.00 92.06 73 LYS A CA 1
ATOM 5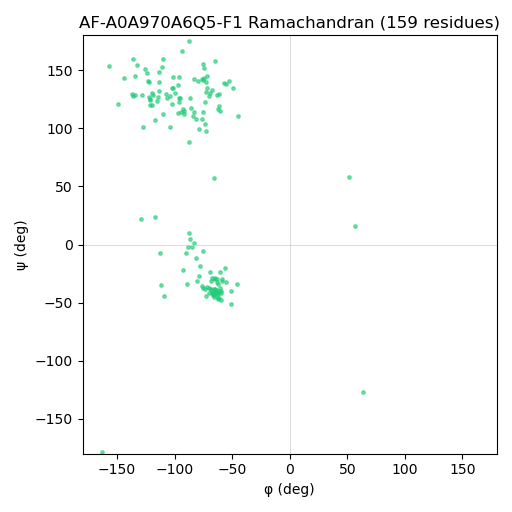65 C C . LYS A 1 73 ? 9.220 9.630 -14.573 1.00 92.06 73 LYS A C 1
ATOM 567 O O . LYS A 1 73 ? 10.158 9.693 -13.792 1.00 92.06 73 LYS A O 1
ATOM 572 N N . ASN A 1 74 ? 7.999 9.234 -14.231 1.00 93.69 74 ASN A N 1
ATOM 573 C CA . ASN A 1 74 ? 7.582 8.976 -12.866 1.00 93.69 74 ASN A CA 1
ATOM 574 C C . ASN A 1 74 ? 6.840 7.654 -12.783 1.00 93.69 74 ASN A C 1
ATOM 576 O O . ASN A 1 74 ? 6.177 7.233 -13.730 1.00 93.69 74 ASN A O 1
ATOM 580 N N . VAL A 1 75 ? 6.890 7.080 -11.596 1.00 90.75 75 VAL A N 1
ATOM 581 C CA . VAL A 1 75 ? 6.111 5.928 -11.185 1.00 90.75 75 VAL A CA 1
ATOM 582 C C . VAL A 1 75 ? 5.150 6.359 -10.098 1.00 90.75 75 VAL A C 1
ATOM 584 O O . VAL A 1 75 ? 5.505 7.138 -9.209 1.00 90.75 75 VAL A O 1
ATOM 587 N N . TYR A 1 76 ? 3.937 5.833 -10.179 1.00 91.94 76 TYR A N 1
ATOM 588 C CA . TYR A 1 76 ? 2.832 6.140 -9.294 1.00 91.94 76 TYR A CA 1
ATOM 589 C C . TYR A 1 76 ? 2.376 4.853 -8.621 1.00 91.94 76 TYR A C 1
ATOM 591 O O . TYR A 1 76 ? 2.034 3.883 -9.290 1.00 91.94 76 TYR A O 1
ATOM 599 N N . ILE A 1 77 ? 2.340 4.847 -7.292 1.00 91.56 77 ILE A N 1
ATOM 600 C CA . ILE A 1 77 ? 1.745 3.761 -6.512 1.00 91.56 77 ILE A CA 1
ATOM 601 C C . ILE A 1 77 ? 0.573 4.332 -5.734 1.00 91.56 77 ILE A C 1
ATOM 603 O O . ILE A 1 77 ? 0.756 5.098 -4.786 1.00 91.56 77 ILE A O 1
ATOM 607 N N . GLY A 1 78 ? -0.632 3.979 -6.170 1.00 91.31 78 GLY A N 1
ATOM 608 C CA . GLY A 1 78 ? -1.884 4.446 -5.592 1.00 91.31 78 GLY A CA 1
ATOM 609 C C . GLY A 1 78 ? -2.456 3.456 -4.586 1.00 91.31 78 GLY A C 1
ATOM 610 O O . GLY A 1 78 ? -2.390 2.238 -4.776 1.00 91.31 78 GLY A O 1
ATOM 611 N N . GLY A 1 79 ? -3.079 3.977 -3.535 1.00 91.31 79 GLY A N 1
ATOM 612 C CA . GLY A 1 79 ? -3.718 3.153 -2.520 1.00 91.31 79 GLY A CA 1
ATOM 613 C C . GLY A 1 79 ? -4.703 3.907 -1.638 1.00 91.31 79 GLY A C 1
ATOM 614 O O . GLY A 1 79 ? -4.945 5.106 -1.806 1.00 91.31 79 GLY A O 1
ATOM 615 N N . TYR A 1 80 ? -5.274 3.168 -0.694 1.00 91.12 80 TYR A N 1
ATOM 616 C CA . TYR A 1 80 ? -6.141 3.684 0.355 1.00 91.12 80 TYR A CA 1
ATOM 617 C C . TYR A 1 80 ? -5.576 3.340 1.727 1.00 91.12 80 TYR A C 1
ATOM 619 O O . TYR A 1 80 ? -5.100 2.226 1.941 1.00 91.12 80 TYR A O 1
ATOM 627 N N . ILE A 1 81 ? -5.677 4.287 2.651 1.00 92.12 81 ILE A N 1
ATOM 628 C CA . ILE A 1 81 ? -5.544 4.061 4.087 1.00 92.12 81 ILE A CA 1
ATOM 629 C C . ILE A 1 81 ? -6.947 4.045 4.671 1.00 92.12 81 ILE A C 1
ATOM 631 O O . ILE A 1 81 ? -7.757 4.919 4.361 1.00 92.12 81 ILE A O 1
ATOM 635 N N . VAL A 1 82 ? -7.220 3.073 5.528 1.00 89.94 82 VAL A N 1
ATOM 636 C CA . VAL A 1 82 ? -8.463 2.967 6.284 1.00 89.94 82 VAL A CA 1
ATOM 637 C C . VAL A 1 82 ? -8.119 3.013 7.762 1.00 89.94 82 VAL A C 1
ATOM 639 O O . VAL A 1 82 ? -7.383 2.156 8.251 1.00 89.94 82 VAL A O 1
ATOM 642 N N . ASN A 1 83 ? -8.661 3.999 8.473 1.00 91.06 83 ASN A N 1
ATOM 643 C CA . ASN A 1 83 ? -8.675 3.983 9.929 1.00 91.06 83 ASN A CA 1
ATOM 644 C C . ASN A 1 83 ? -9.871 3.149 10.391 1.00 91.06 83 ASN A C 1
ATOM 646 O O . ASN A 1 83 ? -11.022 3.509 10.155 1.00 91.06 83 ASN A O 1
ATOM 650 N N . THR A 1 84 ? -9.610 2.015 11.027 1.00 89.06 84 THR A N 1
ATOM 651 C CA . THR A 1 84 ? -10.652 1.106 11.521 1.00 89.06 84 THR A CA 1
ATOM 652 C C . THR A 1 84 ? -11.077 1.419 12.95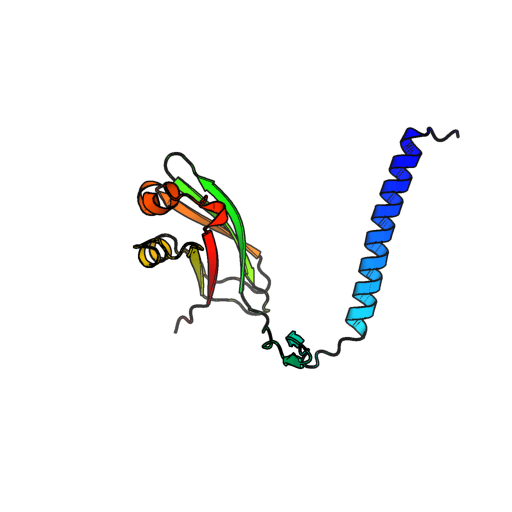1 1.00 89.06 84 THR A C 1
ATOM 654 O O . THR A 1 84 ? -12.040 0.826 13.433 1.00 89.06 84 THR A O 1
ATOM 657 N N . SER A 1 85 ? -10.392 2.343 13.626 1.00 88.88 85 SER A N 1
ATOM 658 C CA . SER A 1 85 ? -10.698 2.760 14.990 1.00 88.88 85 SER A CA 1
ATOM 659 C C . SER A 1 85 ? -11.604 3.991 15.052 1.00 88.88 85 SER A C 1
ATOM 661 O O . SER A 1 85 ? -11.810 4.703 14.064 1.00 88.88 85 SER A O 1
ATOM 663 N N . ASP A 1 86 ? -12.133 4.234 16.252 1.00 90.69 86 ASP A N 1
ATOM 664 C CA . ASP A 1 86 ? -12.910 5.427 16.603 1.00 90.69 86 ASP A CA 1
ATOM 665 C C . ASP A 1 86 ? -12.025 6.605 17.056 1.00 90.69 86 ASP A C 1
ATOM 667 O O . ASP A 1 86 ? -12.525 7.662 17.434 1.00 90.69 86 ASP A O 1
ATOM 671 N N . GLU A 1 87 ? -10.702 6.452 16.978 1.00 91.00 87 GLU A N 1
ATOM 672 C CA . GLU A 1 87 ? -9.720 7.458 17.379 1.00 91.00 87 GLU A CA 1
ATOM 673 C C . GLU A 1 87 ? -8.974 8.025 16.170 1.00 91.00 87 GLU A C 1
ATOM 675 O O . GLU A 1 87 ? -8.801 7.362 15.147 1.00 91.00 87 GLU A O 1
ATOM 680 N N . THR A 1 88 ? -8.500 9.265 16.285 1.00 92.06 88 THR A N 1
ATOM 681 C CA . THR A 1 88 ? -7.630 9.868 15.269 1.00 92.06 88 THR A CA 1
ATOM 682 C C . THR A 1 88 ? -6.243 9.240 15.326 1.00 92.06 88 THR A C 1
ATOM 684 O O . THR A 1 88 ? -5.610 9.208 16.381 1.00 92.06 88 THR A O 1
ATOM 687 N N . ILE A 1 89 ? -5.727 8.830 14.171 1.00 91.69 89 ILE A N 1
ATOM 688 C CA . ILE A 1 89 ? -4.357 8.335 14.036 1.00 91.69 89 ILE A CA 1
ATOM 689 C C . ILE A 1 89 ? -3.476 9.500 13.604 1.00 91.69 89 ILE A C 1
ATOM 691 O O . ILE A 1 89 ? -3.645 10.058 12.519 1.00 91.69 89 ILE A O 1
ATOM 695 N N . ARG A 1 90 ? -2.558 9.905 14.485 1.00 93.56 90 ARG A N 1
ATOM 696 C CA . ARG A 1 90 ? -1.753 11.124 14.306 1.00 93.56 90 ARG A CA 1
ATOM 697 C C . ARG A 1 90 ? -0.789 11.013 13.137 1.00 93.56 90 ARG A C 1
ATOM 699 O O . ARG A 1 90 ? -0.682 11.952 12.355 1.00 93.56 90 ARG A O 1
ATOM 706 N N . HIS A 1 91 ? -0.119 9.871 13.008 1.00 94.69 91 HIS A N 1
ATOM 707 C CA . HIS A 1 91 ? 0.903 9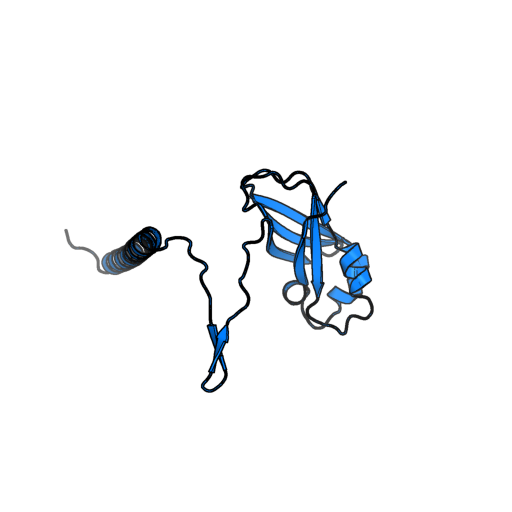.665 11.992 1.00 94.69 91 HIS A CA 1
ATOM 708 C C . HIS A 1 91 ? 0.957 8.198 11.569 1.00 94.69 91 HIS A C 1
ATOM 710 O O . HIS A 1 91 ? 1.207 7.302 12.373 1.00 94.69 91 HIS A O 1
ATOM 716 N N . VAL A 1 92 ? 0.729 7.965 10.281 1.00 93.62 92 VAL A N 1
ATOM 717 C CA . VAL A 1 92 ? 0.936 6.685 9.612 1.00 93.62 92 VAL A CA 1
ATOM 718 C C . VAL A 1 92 ? 2.057 6.841 8.601 1.00 93.62 92 VAL A C 1
ATOM 720 O O . VAL A 1 92 ? 1.990 7.690 7.716 1.00 93.62 92 VAL A O 1
ATOM 723 N N . ARG A 1 93 ? 3.059 5.975 8.693 1.00 94.00 93 ARG A N 1
ATOM 724 C CA . ARG A 1 93 ? 4.063 5.805 7.651 1.00 94.00 93 ARG A CA 1
ATOM 725 C C . ARG A 1 93 ? 3.685 4.640 6.758 1.00 94.00 93 ARG A C 1
ATOM 727 O O . ARG A 1 93 ? 3.551 3.519 7.241 1.00 94.00 93 ARG A O 1
ATOM 734 N N . ILE A 1 94 ? 3.555 4.904 5.467 1.00 93.06 94 ILE A N 1
ATOM 735 C CA . ILE A 1 94 ? 3.366 3.905 4.420 1.00 93.06 94 ILE A CA 1
ATOM 736 C C . ILE A 1 94 ? 4.711 3.672 3.749 1.00 93.06 94 ILE A C 1
ATOM 738 O O . ILE A 1 94 ? 5.372 4.624 3.339 1.00 93.06 94 ILE A O 1
ATOM 742 N N . PHE A 1 95 ? 5.107 2.417 3.607 1.00 90.69 95 PHE A N 1
ATOM 743 C CA . PHE A 1 95 ? 6.360 2.049 2.960 1.00 90.69 95 PHE A CA 1
ATOM 744 C C . PHE A 1 95 ? 6.168 0.756 2.164 1.00 90.69 95 PHE A C 1
ATOM 746 O O . PHE A 1 95 ? 5.391 -0.111 2.580 1.00 90.69 95 PHE A O 1
ATOM 753 N N . PRO A 1 96 ? 6.813 0.615 0.998 1.00 89.12 96 PRO A N 1
ATOM 754 C CA . PRO A 1 96 ? 6.795 -0.646 0.284 1.00 89.12 96 PRO A CA 1
ATOM 755 C C . PRO A 1 96 ? 7.731 -1.649 0.962 1.00 89.12 96 PRO A C 1
ATOM 757 O O . PRO A 1 96 ? 8.695 -1.265 1.611 1.00 89.12 96 PRO A O 1
ATOM 760 N N . LYS A 1 97 ? 7.463 -2.932 0.763 1.00 86.69 97 LYS A N 1
ATOM 761 C CA . LYS A 1 97 ? 8.441 -4.010 0.844 1.00 86.69 97 LYS A CA 1
ATOM 762 C C . LYS A 1 97 ? 8.428 -4.766 -0.466 1.00 86.69 97 LYS A C 1
ATOM 764 O O . LYS A 1 97 ? 7.373 -4.897 -1.095 1.00 86.69 97 LYS A O 1
ATOM 769 N N . PHE A 1 98 ? 9.587 -5.282 -0.843 1.00 85.38 98 PHE A N 1
ATOM 770 C CA . PHE A 1 98 ? 9.744 -6.032 -2.078 1.00 85.38 98 PHE A CA 1
ATOM 771 C C . PHE A 1 98 ? 9.773 -7.532 -1.793 1.00 85.38 98 PHE A C 1
ATOM 773 O O . PHE A 1 98 ? 10.410 -7.974 -0.838 1.00 85.38 98 PHE A O 1
ATOM 780 N N . ALA A 1 99 ? 9.033 -8.306 -2.586 1.00 76.75 99 ALA A N 1
ATOM 781 C CA . ALA A 1 99 ? 8.949 -9.756 -2.437 1.00 76.75 99 ALA A CA 1
ATOM 782 C C . ALA A 1 99 ? 10.280 -10.453 -2.768 1.00 76.75 99 ALA A C 1
ATOM 784 O O . ALA A 1 99 ? 10.572 -11.505 -2.201 1.00 76.75 99 ALA A O 1
ATOM 785 N N . ASP A 1 100 ? 11.094 -9.870 -3.654 1.00 73.06 100 ASP A N 1
ATOM 786 C CA . ASP A 1 100 ? 12.427 -10.392 -3.953 1.00 73.06 100 ASP A CA 1
ATOM 787 C C . ASP A 1 100 ? 13.493 -9.878 -2.971 1.00 73.06 100 ASP A C 1
ATOM 789 O O . ASP A 1 100 ? 13.805 -8.687 -2.913 1.00 73.06 100 ASP A O 1
ATOM 793 N N . CYS A 1 101 ? 14.100 -10.808 -2.232 1.00 61.28 101 CYS A N 1
ATOM 794 C CA . CYS A 1 101 ? 15.193 -10.546 -1.299 1.00 61.28 101 CYS A CA 1
ATOM 795 C C . CYS A 1 101 ? 16.553 -10.292 -1.983 1.00 61.28 101 CYS A C 1
ATOM 797 O O . CYS A 1 101 ? 17.517 -9.984 -1.288 1.00 61.28 101 CYS A O 1
ATOM 799 N N . LYS A 1 102 ? 16.662 -10.435 -3.313 1.00 68.19 102 LYS A N 1
ATOM 800 C CA . LYS A 1 102 ? 17.910 -10.240 -4.080 1.00 68.19 102 LYS A CA 1
ATOM 801 C C . LYS A 1 102 ? 18.191 -8.789 -4.476 1.00 68.19 102 LYS A C 1
ATOM 803 O O . LYS A 1 102 ? 19.222 -8.510 -5.078 1.00 68.19 102 LYS A O 1
ATOM 808 N N . LEU A 1 103 ? 17.293 -7.860 -4.155 1.00 72.31 103 LEU A N 1
ATOM 809 C CA . LEU A 1 103 ? 17.528 -6.431 -4.350 1.00 72.31 103 LEU A CA 1
ATOM 810 C C . LEU A 1 103 ? 18.540 -5.932 -3.309 1.00 72.31 103 LEU A C 1
ATOM 812 O O . LEU A 1 103 ? 18.165 -5.615 -2.178 1.00 72.31 103 LEU A O 1
ATOM 816 N N . GLU A 1 104 ? 19.811 -5.832 -3.711 1.00 64.81 104 GLU A N 1
ATOM 817 C CA . GLU A 1 104 ? 20.940 -5.420 -2.855 1.00 64.81 104 GLU A CA 1
ATOM 818 C C . GLU A 1 104 ? 20.735 -4.045 -2.179 1.00 64.81 104 GLU A C 1
ATOM 820 O O . GLU A 1 104 ? 21.302 -3.798 -1.121 1.00 64.81 104 GLU A O 1
ATOM 825 N N . ASN A 1 105 ? 19.831 -3.201 -2.701 1.00 74.62 105 ASN A N 1
ATOM 826 C CA . ASN A 1 105 ? 19.499 -1.871 -2.163 1.00 74.62 105 ASN A CA 1
ATOM 827 C C . ASN A 1 105 ? 18.041 -1.731 -1.684 1.00 74.62 105 ASN A C 1
ATOM 829 O O . ASN A 1 105 ? 17.496 -0.625 -1.654 1.00 74.62 105 ASN A O 1
ATOM 833 N N . SER A 1 106 ? 17.379 -2.839 -1.332 1.00 75.94 106 SER A N 1
ATOM 834 C CA . SER A 1 106 ? 15.966 -2.841 -0.916 1.00 75.94 106 SER A CA 1
ATOM 835 C C . SER A 1 106 ? 15.667 -1.808 0.177 1.00 75.94 106 SER A C 1
ATOM 837 O O . SER A 1 106 ? 14.802 -0.964 -0.023 1.00 75.94 106 SER A O 1
ATOM 839 N N . ALA A 1 107 ? 16.432 -1.777 1.270 1.00 80.38 107 ALA A N 1
ATOM 840 C CA . ALA A 1 107 ? 16.206 -0.846 2.382 1.00 80.38 107 ALA A CA 1
ATOM 841 C C . ALA A 1 107 ? 16.293 0.641 1.979 1.00 80.38 107 ALA A C 1
ATOM 843 O O . ALA A 1 107 ? 15.526 1.474 2.466 1.00 80.38 107 ALA A O 1
ATOM 844 N N . GLU A 1 108 ? 17.208 0.994 1.074 1.00 84.44 108 GLU A N 1
ATOM 845 C CA . GLU A 1 108 ? 17.321 2.366 0.576 1.00 84.44 108 GLU A CA 1
ATOM 846 C C . GLU A 1 108 ? 16.125 2.732 -0.313 1.00 84.44 108 GLU A C 1
ATOM 848 O O . GLU A 1 108 ? 15.547 3.813 -0.178 1.00 84.44 108 GLU A O 1
ATOM 853 N N . LEU A 1 109 ? 15.705 1.807 -1.178 1.00 81.81 109 LEU A N 1
ATOM 854 C CA . LEU A 1 109 ? 14.536 1.968 -2.041 1.00 81.81 109 LEU A CA 1
ATOM 855 C C . LEU A 1 109 ? 13.237 2.081 -1.228 1.00 81.81 109 LEU A C 1
ATOM 857 O O . LEU A 1 109 ? 12.391 2.917 -1.548 1.00 81.81 109 LEU A O 1
ATOM 861 N N . GLU A 1 110 ? 13.095 1.307 -0.148 1.00 85.38 110 GLU A N 1
ATOM 862 C CA . GLU A 1 110 ? 11.968 1.407 0.788 1.00 85.38 110 GLU A CA 1
ATOM 863 C C . GLU A 1 110 ? 11.888 2.803 1.416 1.00 85.38 110 GLU A C 1
ATOM 865 O O . GLU A 1 110 ? 10.830 3.442 1.399 1.00 85.38 110 GLU A O 1
ATOM 870 N N . ASN A 1 111 ? 13.019 3.319 1.906 1.00 84.69 111 ASN A N 1
ATOM 871 C CA . ASN A 1 111 ? 13.094 4.660 2.483 1.00 84.69 111 ASN A CA 1
ATOM 872 C C . ASN A 1 111 ? 12.745 5.736 1.455 1.00 84.69 111 ASN A C 1
ATOM 874 O O . ASN A 1 111 ? 11.929 6.616 1.732 1.00 84.69 111 ASN A O 1
ATOM 878 N N . ARG A 1 112 ? 13.300 5.640 0.241 1.00 85.19 112 ARG A N 1
ATOM 879 C CA . ARG A 1 112 ? 12.984 6.577 -0.842 1.00 85.19 112 ARG A CA 1
ATOM 880 C C . ARG A 1 112 ? 11.501 6.551 -1.161 1.00 85.19 112 ARG A C 1
ATOM 882 O O . ARG A 1 112 ? 10.910 7.610 -1.313 1.00 85.19 112 ARG A O 1
ATOM 889 N N . MET A 1 113 ? 10.865 5.387 -1.199 1.00 85.56 113 MET A N 1
ATOM 890 C CA . MET A 1 113 ? 9.448 5.228 -1.539 1.00 85.56 113 MET A CA 1
ATOM 891 C C . MET A 1 113 ? 8.485 5.366 -0.351 1.00 85.56 113 MET A C 1
ATOM 893 O O . MET A 1 113 ? 7.292 5.102 -0.487 1.00 85.56 113 MET A O 1
ATOM 897 N N . THR A 1 114 ? 8.969 5.807 0.805 1.00 91.81 114 THR A N 1
ATOM 898 C CA . THR A 1 114 ? 8.129 6.027 1.981 1.00 91.81 114 THR A CA 1
ATOM 899 C C . THR A 1 114 ? 7.237 7.263 1.812 1.00 91.81 114 THR A C 1
ATOM 901 O O . THR A 1 114 ? 7.620 8.269 1.205 1.00 91.81 114 THR A O 1
ATOM 904 N N . ARG A 1 115 ? 6.022 7.199 2.359 1.00 92.62 115 ARG A N 1
ATOM 905 C CA . ARG A 1 115 ? 5.079 8.316 2.432 1.00 92.62 115 ARG A CA 1
ATOM 906 C C . ARG A 1 115 ? 4.468 8.395 3.821 1.00 92.62 115 ARG A C 1
ATOM 908 O O . ARG A 1 115 ? 3.929 7.415 4.324 1.00 92.62 115 ARG A O 1
ATOM 915 N N . ASP A 1 116 ? 4.520 9.582 4.400 1.00 93.88 116 ASP A N 1
ATOM 916 C CA . ASP A 1 116 ? 3.906 9.874 5.685 1.00 93.88 116 ASP A CA 1
ATOM 917 C C . ASP A 1 116 ? 2.529 10.515 5.481 1.00 93.88 116 ASP A C 1
ATOM 919 O O . ASP A 1 116 ? 2.338 11.378 4.623 1.00 93.88 116 ASP A O 1
ATOM 923 N N . GLU A 1 117 ? 1.562 10.068 6.271 1.00 92.81 117 GLU A N 1
ATOM 924 C CA . GLU A 1 117 ? 0.186 10.541 6.270 1.00 92.81 117 GLU A CA 1
ATOM 925 C C . GLU A 1 117 ? -0.217 10.905 7.695 1.00 92.81 117 GLU A C 1
ATOM 927 O O . GLU A 1 117 ? -0.030 10.130 8.635 1.00 92.81 117 GLU A O 1
ATOM 932 N N . LEU A 1 118 ? -0.745 12.116 7.856 1.00 94.06 118 LEU A N 1
ATOM 933 C CA . LEU A 1 118 ? -0.986 12.718 9.163 1.00 94.06 118 LEU A CA 1
ATOM 934 C C . LEU A 1 118 ? -2.478 12.879 9.430 1.00 94.06 118 LEU A C 1
ATOM 936 O O . LEU A 1 118 ? -3.259 13.151 8.515 1.00 94.06 118 LEU A O 1
ATOM 940 N N . ASN A 1 119 ? -2.855 12.787 10.702 1.00 93.56 119 ASN A N 1
ATOM 941 C CA . ASN A 1 119 ? -4.193 13.089 11.203 1.00 93.56 119 ASN A CA 1
ATOM 942 C C . ASN A 1 119 ? -5.297 12.359 10.418 1.00 93.56 119 ASN A C 1
ATOM 944 O O . ASN A 1 119 ? -6.172 12.989 9.816 1.00 93.56 119 ASN A O 1
ATOM 948 N N . ILE A 1 120 ? -5.235 11.025 10.386 1.00 92.94 120 ILE A N 1
ATOM 949 C CA . ILE A 1 120 ? -6.298 10.193 9.814 1.00 92.94 120 ILE A CA 1
ATOM 950 C C . ILE A 1 120 ? -7.457 10.161 10.806 1.00 92.94 120 ILE A C 1
ATOM 952 O O . ILE A 1 120 ? -7.325 9.631 11.911 1.00 92.94 120 ILE A O 1
ATOM 956 N N . LYS A 1 121 ? -8.592 10.742 10.427 1.00 92.75 121 LYS A N 1
ATOM 957 C CA . LYS A 1 121 ? -9.778 10.841 11.278 1.00 92.75 121 LYS A CA 1
ATOM 958 C C . LYS A 1 121 ? -10.352 9.452 11.588 1.00 92.75 121 LYS A C 1
ATOM 960 O O . LYS A 1 121 ? -10.113 8.508 10.826 1.00 92.75 121 LYS A O 1
ATOM 965 N N . PRO A 1 122 ? -11.122 9.317 12.681 1.00 92.19 122 PRO A N 1
ATOM 966 C CA . PRO A 1 122 ? -11.862 8.099 12.989 1.00 92.19 122 PRO A CA 1
ATOM 967 C C . PRO A 1 122 ? -12.669 7.617 11.786 1.00 92.19 122 PRO A C 1
ATOM 969 O O . PRO A 1 122 ? -13.336 8.424 11.135 1.00 92.19 122 PRO A O 1
ATOM 972 N N . ARG A 1 123 ? -12.612 6.315 11.490 1.00 89.00 123 ARG A N 1
ATOM 973 C CA . ARG A 1 123 ? -13.358 5.687 10.380 1.00 89.00 123 ARG A CA 1
ATOM 974 C C . ARG A 1 123 ? -13.098 6.286 8.985 1.00 89.00 123 ARG A C 1
ATOM 976 O O . ARG A 1 123 ? -13.870 6.040 8.059 1.00 89.00 123 ARG A O 1
ATOM 983 N N . GLU A 1 124 ? -12.030 7.066 8.805 1.00 89.94 124 GLU A N 1
ATOM 984 C CA . GLU A 1 124 ? -11.704 7.693 7.521 1.00 89.94 124 GLU A CA 1
ATOM 985 C C . GLU A 1 124 ? -11.125 6.682 6.524 1.00 89.94 124 GLU A C 1
ATOM 987 O O . GLU A 1 124 ? -10.294 5.840 6.870 1.00 89.94 124 GLU A O 1
ATOM 992 N N . ILE A 1 125 ? -11.520 6.833 5.257 1.00 91.62 125 ILE A N 1
ATOM 993 C CA . ILE A 1 125 ? -10.866 6.209 4.106 1.00 91.62 125 ILE A CA 1
ATOM 994 C C . ILE A 1 125 ? -10.179 7.316 3.303 1.00 91.62 125 ILE A C 1
ATOM 996 O O . ILE A 1 125 ? -10.850 8.149 2.693 1.00 91.62 125 ILE A O 1
ATOM 1000 N N . ARG A 1 126 ? -8.844 7.314 3.274 1.00 89.56 126 ARG A N 1
ATOM 1001 C CA . ARG A 1 126 ? -8.036 8.332 2.590 1.00 89.56 126 ARG A CA 1
ATOM 1002 C C . ARG A 1 126 ? -7.280 7.739 1.411 1.00 89.56 126 ARG A C 1
ATOM 1004 O O . ARG A 1 126 ? -6.626 6.709 1.541 1.00 89.56 126 ARG A O 1
ATOM 1011 N N . ARG A 1 127 ? -7.340 8.410 0.260 1.00 92.38 127 ARG A N 1
ATOM 1012 C CA . ARG A 1 127 ? -6.513 8.087 -0.912 1.00 92.38 127 ARG A CA 1
ATOM 1013 C C . ARG A 1 127 ? -5.111 8.650 -0.740 1.00 92.38 127 ARG A C 1
ATOM 1015 O O . ARG A 1 127 ? -4.964 9.790 -0.314 1.00 92.38 127 ARG A O 1
ATOM 1022 N N . PHE A 1 128 ? -4.112 7.891 -1.165 1.00 91.31 128 PHE A N 1
ATOM 1023 C CA . PHE A 1 128 ? -2.740 8.371 -1.272 1.00 91.31 128 PHE A CA 1
ATOM 1024 C C . PHE A 1 128 ? -2.105 7.918 -2.586 1.00 91.31 128 PHE A C 1
ATOM 1026 O O . 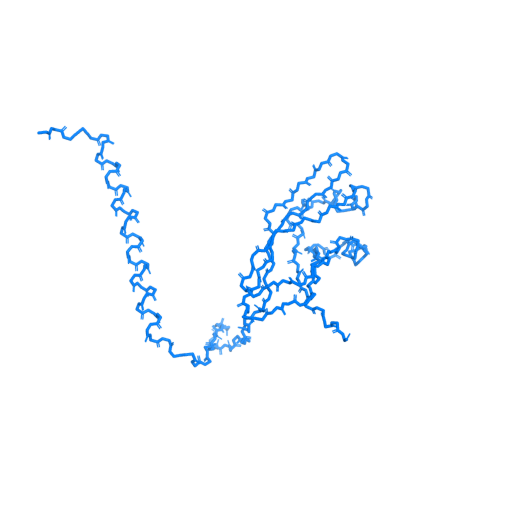PHE A 1 128 ? -2.541 6.949 -3.214 1.00 91.31 128 PHE A O 1
ATOM 1033 N N . ALA A 1 129 ? -1.045 8.622 -2.973 1.00 91.50 129 ALA A N 1
ATOM 1034 C CA . ALA A 1 129 ? -0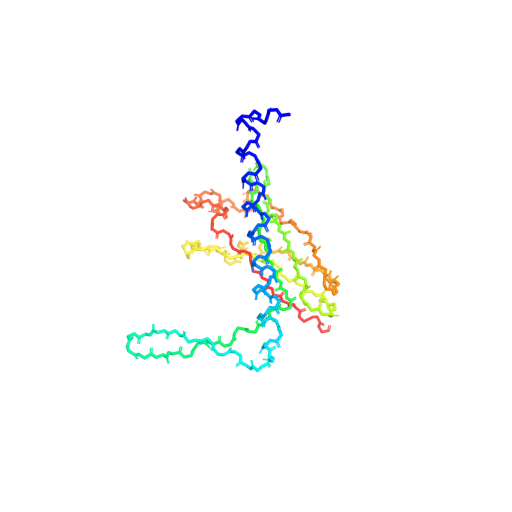.179 8.237 -4.075 1.00 91.50 129 ALA A CA 1
ATOM 1035 C C . ALA A 1 129 ? 1.286 8.451 -3.682 1.00 91.50 129 ALA A C 1
ATOM 1037 O O . ALA A 1 129 ? 1.668 9.527 -3.211 1.00 91.50 129 ALA A O 1
ATOM 1038 N N . ILE A 1 130 ? 2.111 7.428 -3.873 1.00 91.69 130 ILE A N 1
ATOM 1039 C CA . ILE A 1 130 ? 3.568 7.532 -3.798 1.00 91.69 130 ILE A CA 1
ATOM 1040 C C . ILE A 1 130 ? 4.044 7.805 -5.220 1.00 91.69 130 ILE A C 1
ATOM 1042 O O . ILE A 1 130 ? 3.824 6.983 -6.106 1.00 91.69 130 ILE A O 1
ATOM 1046 N N . VAL A 1 131 ? 4.652 8.969 -5.438 1.00 92.50 131 VAL A N 1
ATOM 1047 C CA . VAL A 1 131 ? 5.158 9.379 -6.752 1.00 92.50 131 VAL A CA 1
ATOM 1048 C C . VAL A 1 131 ? 6.664 9.501 -6.671 1.00 92.50 131 VAL A C 1
ATOM 1050 O O . VAL A 1 131 ? 7.157 10.249 -5.823 1.00 92.50 131 VAL A O 1
ATOM 1053 N N . ARG A 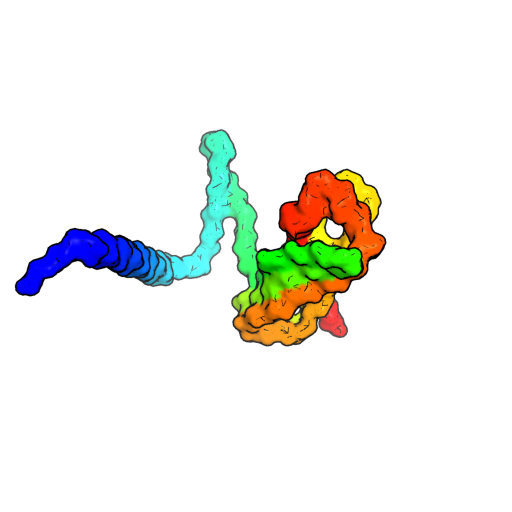1 132 ? 7.386 8.773 -7.522 1.00 92.06 132 ARG A N 1
ATOM 1054 C CA . ARG A 1 132 ? 8.850 8.841 -7.593 1.00 92.06 132 ARG A CA 1
ATOM 1055 C C . ARG A 1 132 ? 9.349 8.922 -9.026 1.00 92.06 132 ARG A C 1
ATOM 1057 O O . ARG A 1 132 ? 8.746 8.287 -9.891 1.00 92.06 132 ARG A O 1
ATOM 1064 N N . PRO A 1 133 ? 10.438 9.663 -9.285 1.00 91.88 133 PRO A N 1
ATOM 1065 C CA . PRO A 1 133 ? 11.129 9.594 -10.560 1.00 91.88 133 PRO A CA 1
ATOM 1066 C C . PRO A 1 133 ? 11.541 8.156 -10.877 1.00 91.88 133 PRO A C 1
ATOM 1068 O O . PRO A 1 133 ? 12.045 7.443 -10.010 1.00 91.88 133 PRO A O 1
ATOM 1071 N N . ALA A 1 134 ? 11.364 7.739 -12.128 1.00 88.62 134 ALA A N 1
ATOM 1072 C CA . ALA A 1 134 ? 11.747 6.405 -12.583 1.00 88.62 134 ALA A CA 1
ATOM 1073 C C . ALA A 1 134 ? 13.250 6.138 -12.375 1.00 88.62 134 ALA A C 1
ATOM 1075 O O . ALA A 1 134 ? 13.630 5.017 -12.058 1.00 88.62 134 ALA A O 1
ATOM 1076 N N . SER A 1 135 ? 14.085 7.180 -12.460 1.00 88.81 135 SER A N 1
ATOM 1077 C CA . SER A 1 135 ? 15.528 7.113 -12.203 1.00 88.81 135 SER A CA 1
ATOM 1078 C C . SER A 1 135 ? 15.885 6.765 -10.756 1.00 88.81 135 SER A C 1
ATOM 1080 O O . SER A 1 135 ? 16.925 6.170 -10.506 1.00 88.81 135 SER A O 1
ATOM 1082 N N . GLU A 1 136 ? 15.047 7.117 -9.777 1.00 85.75 136 GLU A N 1
ATOM 1083 C CA . GLU A 1 136 ? 15.332 6.833 -8.361 1.00 85.75 136 GLU A CA 1
ATOM 1084 C C . GLU A 1 136 ? 15.065 5.377 -7.977 1.00 85.75 136 GLU A C 1
ATOM 1086 O O . GLU A 1 136 ? 15.551 4.917 -6.941 1.00 85.75 136 GLU A O 1
ATOM 1091 N N . ILE A 1 137 ? 14.286 4.676 -8.802 1.00 85.25 137 ILE A N 1
ATOM 1092 C CA . ILE A 1 137 ? 13.823 3.303 -8.585 1.00 85.25 137 ILE A CA 1
ATOM 1093 C C . ILE A 1 137 ? 14.095 2.407 -9.798 1.00 85.25 137 ILE A C 1
ATOM 1095 O O . ILE A 1 137 ? 13.475 1.358 -9.960 1.00 85.25 137 ILE A O 1
ATOM 1099 N N . GLU A 1 138 ? 15.049 2.805 -10.636 1.00 85.50 138 GLU A N 1
ATOM 1100 C CA . GLU A 1 138 ? 15.484 2.064 -11.817 1.00 85.50 138 GLU A CA 1
ATOM 1101 C C . GLU A 1 138 ? 15.823 0.588 -11.519 1.00 85.50 138 GLU A C 1
ATOM 1103 O O . GLU A 1 138 ? 15.373 -0.274 -12.280 1.00 85.50 138 GLU A O 1
ATOM 1108 N N . PRO A 1 139 ? 16.481 0.237 -10.389 1.00 84.88 139 PRO A N 1
ATOM 1109 C CA . PRO A 1 139 ? 16.720 -1.165 -10.043 1.00 84.88 139 PRO A CA 1
ATOM 1110 C C . PRO A 1 139 ? 15.440 -2.002 -9.902 1.00 84.88 139 PRO A C 1
ATOM 1112 O O . PRO A 1 139 ? 15.460 -3.199 -10.172 1.00 84.88 139 PRO A O 1
ATOM 1115 N N . LEU A 1 140 ? 14.320 -1.389 -9.498 1.00 82.81 140 LEU A N 1
ATOM 1116 C CA . LEU A 1 140 ? 13.025 -2.067 -9.384 1.00 82.81 140 LEU A CA 1
ATOM 1117 C C . LEU A 1 140 ? 12.322 -2.201 -10.735 1.00 82.81 140 LEU A C 1
ATOM 1119 O O . LEU A 1 140 ? 11.587 -3.162 -10.942 1.00 82.81 140 LEU A O 1
ATOM 1123 N N . LEU A 1 141 ? 12.529 -1.242 -11.640 1.00 84.81 141 LEU A N 1
ATOM 1124 C CA . LEU A 1 141 ? 11.921 -1.242 -12.972 1.00 84.81 141 LEU A CA 1
ATOM 1125 C C . LEU A 1 141 ? 12.604 -2.225 -13.922 1.00 84.81 141 LEU A C 1
ATOM 1127 O O . LEU A 1 141 ? 11.929 -2.868 -14.720 1.00 84.81 141 LEU A O 1
ATOM 1131 N N . ASN A 1 142 ? 13.921 -2.378 -13.798 1.00 83.75 142 ASN A N 1
ATOM 1132 C CA . ASN A 1 142 ? 14.710 -3.331 -14.582 1.00 83.75 142 ASN A CA 1
ATOM 1133 C C . ASN A 1 142 ? 14.676 -4.754 -13.999 1.00 83.75 142 ASN A C 1
ATOM 1135 O O . ASN A 1 142 ? 15.331 -5.663 -14.512 1.00 83.75 142 ASN A O 1
ATOM 1139 N N . HIS A 1 143 ? 13.932 -4.956 -12.911 1.00 82.19 143 HIS A N 1
ATOM 1140 C CA . HIS A 1 143 ? 13.811 -6.249 -12.265 1.00 82.19 143 HIS A CA 1
ATOM 1141 C C . HIS A 1 143 ? 12.918 -7.201 -13.073 1.00 82.19 143 HIS A C 1
ATOM 1143 O O . HIS A 1 143 ? 11.980 -6.792 -13.754 1.00 82.19 143 HIS A O 1
ATOM 1149 N N . ARG A 1 144 ? 13.170 -8.510 -12.957 1.00 81.56 144 ARG A N 1
ATOM 1150 C CA . ARG A 1 144 ? 12.410 -9.540 -13.689 1.00 81.56 144 ARG A CA 1
ATOM 1151 C C . ARG A 1 144 ? 10.926 -9.587 -13.303 1.00 81.56 144 ARG A C 1
ATOM 1153 O O . ARG A 1 144 ? 10.097 -9.999 -14.107 1.00 81.56 144 ARG A O 1
ATOM 1160 N N . ILE A 1 145 ? 10.617 -9.222 -12.062 1.00 82.25 145 ILE A N 1
ATOM 1161 C CA . ILE A 1 145 ? 9.255 -9.217 -11.519 1.00 82.25 145 ILE A CA 1
ATOM 1162 C C . ILE A 1 145 ? 8.696 -7.800 -11.665 1.00 82.25 145 ILE A C 1
ATOM 1164 O O . ILE A 1 145 ? 9.337 -6.874 -11.158 1.00 82.25 145 ILE A O 1
ATOM 1168 N N . PRO A 1 146 ? 7.516 -7.620 -12.288 1.00 85.19 146 PRO A N 1
ATOM 1169 C CA . PRO A 1 146 ? 6.882 -6.315 -12.398 1.00 85.19 146 PRO A CA 1
ATOM 1170 C C . PRO A 1 146 ? 6.743 -5.638 -11.033 1.00 85.19 146 PRO A C 1
ATOM 1172 O O . PRO A 1 146 ? 6.386 -6.278 -10.041 1.00 85.19 146 PRO A O 1
ATOM 1175 N N . LEU A 1 147 ? 6.958 -4.321 -10.981 1.00 85.31 147 LEU A N 1
ATOM 1176 C CA . LEU A 1 147 ? 6.829 -3.548 -9.741 1.00 85.31 147 LEU A CA 1
ATOM 1177 C C . LEU A 1 147 ? 5.445 -3.717 -9.092 1.00 85.31 147 LEU A C 1
ATOM 1179 O O . LEU A 1 147 ? 5.326 -3.714 -7.868 1.00 85.31 147 LEU A O 1
ATOM 1183 N N . GLU A 1 148 ? 4.397 -3.898 -9.897 1.00 85.31 148 GLU A N 1
ATOM 1184 C CA . GLU A 1 148 ? 3.049 -4.171 -9.402 1.00 85.31 148 GLU A CA 1
ATOM 1185 C C . GLU A 1 148 ? 2.948 -5.483 -8.614 1.00 85.31 148 GLU A C 1
ATOM 1187 O O . GLU A 1 148 ? 2.210 -5.550 -7.638 1.00 85.31 148 GLU A O 1
ATOM 1192 N N . GLU A 1 149 ? 3.701 -6.512 -8.962 1.00 82.75 149 GLU A N 1
ATOM 1193 C CA . GLU A 1 149 ? 3.668 -7.788 -8.243 1.00 82.75 149 GLU A CA 1
ATOM 1194 C C . GLU A 1 149 ? 4.682 -7.804 -7.099 1.00 82.75 149 GLU A C 1
ATOM 1196 O O . GLU A 1 149 ? 4.427 -8.361 -6.034 1.00 82.75 149 GLU A O 1
ATOM 1201 N N . ASN A 1 150 ? 5.816 -7.131 -7.296 1.00 83.56 150 ASN A N 1
ATOM 1202 C CA . ASN A 1 150 ? 6.907 -7.126 -6.336 1.00 83.56 150 ASN A CA 1
ATOM 1203 C C . ASN A 1 150 ? 6.661 -6.172 -5.155 1.00 83.56 150 ASN A C 1
ATOM 1205 O O . ASN A 1 150 ? 7.196 -6.397 -4.078 1.00 83.56 150 ASN A O 1
ATOM 1209 N N . CYS A 1 151 ? 5.878 -5.102 -5.329 1.00 86.44 151 CYS A N 1
ATOM 1210 C CA . CYS A 1 151 ? 5.677 -4.074 -4.304 1.00 86.44 151 CYS A CA 1
ATOM 1211 C C . CYS A 1 151 ? 4.464 -4.363 -3.410 1.00 86.44 151 CYS A C 1
ATOM 1213 O O . CYS A 1 151 ? 3.313 -4.247 -3.842 1.00 86.44 151 CYS A O 1
ATOM 1215 N N . ILE A 1 152 ? 4.709 -4.654 -2.136 1.00 87.06 152 ILE A N 1
ATOM 1216 C CA . ILE A 1 152 ? 3.677 -4.810 -1.107 1.00 87.06 152 ILE A CA 1
ATOM 1217 C C . ILE A 1 152 ? 3.718 -3.581 -0.203 1.00 87.06 152 ILE A C 1
ATOM 1219 O O . ILE A 1 152 ? 4.766 -3.250 0.338 1.00 87.06 152 ILE A O 1
ATOM 1223 N N . LEU A 1 153 ? 2.590 -2.895 -0.020 1.00 89.12 153 LEU A N 1
ATOM 1224 C CA . LEU A 1 153 ? 2.533 -1.732 0.864 1.00 89.12 153 LEU A CA 1
ATOM 1225 C C . LEU A 1 153 ? 2.247 -2.157 2.298 1.00 89.12 153 LEU A C 1
ATOM 1227 O O . LEU A 1 153 ? 1.239 -2.806 2.570 1.00 89.12 153 LEU A O 1
ATOM 1231 N N . TYR A 1 154 ? 3.115 -1.725 3.202 1.00 89.31 154 TYR A N 1
ATOM 1232 C CA . TYR A 1 154 ? 2.954 -1.857 4.638 1.00 89.31 154 TYR A CA 1
ATOM 1233 C C . TYR A 1 154 ? 2.703 -0.491 5.271 1.00 89.31 154 TYR A C 1
ATOM 1235 O O . TYR A 1 154 ? 3.032 0.556 4.708 1.00 89.31 154 TYR A O 1
ATOM 1243 N N . SER A 1 155 ? 2.135 -0.516 6.473 1.00 90.31 155 SER A N 1
ATOM 1244 C CA . SER A 1 155 ? 1.965 0.661 7.316 1.00 90.31 155 SER A CA 1
ATOM 1245 C C . SER A 1 155 ? 2.566 0.462 8.693 1.00 90.31 155 SER A C 1
ATOM 1247 O O . SER A 1 155 ? 2.593 -0.645 9.227 1.00 90.31 155 SER A O 1
ATOM 1249 N N . ARG A 1 156 ? 3.005 1.565 9.293 1.00 90.12 156 ARG A N 1
ATOM 1250 C CA . ARG A 1 156 ? 3.371 1.641 10.704 1.00 90.12 156 ARG A CA 1
ATOM 1251 C C . ARG A 1 156 ? 2.804 2.924 11.299 1.00 90.12 156 ARG A C 1
ATOM 1253 O O . ARG A 1 156 ? 3.034 4.001 10.755 1.00 90.12 156 ARG A O 1
ATOM 1260 N N . GLU A 1 157 ? 2.076 2.807 12.405 1.00 88.94 157 GLU A N 1
ATOM 1261 C CA . GLU A 1 157 ? 1.715 3.965 13.229 1.00 88.94 157 GLU A CA 1
ATOM 1262 C C . GLU A 1 157 ? 2.982 4.479 13.923 1.00 88.94 157 GLU A C 1
ATOM 1264 O O . GLU A 1 157 ? 3.719 3.703 14.536 1.00 88.94 157 GLU A O 1
ATOM 1269 N N . ILE A 1 158 ? 3.266 5.773 13.785 1.00 88.06 158 ILE A N 1
ATOM 1270 C CA . ILE A 1 158 ? 4.406 6.417 14.436 1.00 88.06 158 ILE A CA 1
ATOM 1271 C C . ILE A 1 158 ? 3.876 7.186 15.641 1.00 88.06 158 ILE A C 1
ATOM 1273 O O . ILE A 1 158 ? 3.036 8.076 15.513 1.00 88.06 158 ILE A O 1
ATOM 1277 N N . GLN A 1 159 ? 4.379 6.838 16.824 1.00 77.06 159 GLN A N 1
ATOM 1278 C CA . GLN A 1 159 ? 4.126 7.621 18.025 1.00 77.06 159 GLN A CA 1
ATOM 1279 C C . GLN A 1 159 ? 4.959 8.900 17.948 1.00 77.06 159 GLN A C 1
ATOM 1281 O O . GLN A 1 159 ? 6.174 8.884 18.130 1.00 77.06 159 GLN A O 1
ATOM 1286 N N . THR A 1 160 ? 4.308 10.014 17.636 1.00 60.75 160 THR A N 1
ATOM 1287 C CA . THR A 1 160 ? 4.866 11.343 17.891 1.00 60.75 160 THR A CA 1
ATOM 1288 C C . THR A 1 160 ? 4.718 11.630 19.384 1.00 60.75 160 THR A C 1
ATOM 1290 O O . THR A 1 160 ? 3.581 11.804 19.842 1.00 60.75 160 THR A O 1
ATOM 1293 N N . ASN A 1 161 ? 5.843 11.610 20.109 1.00 48.22 161 ASN A N 1
ATOM 1294 C CA . ASN A 1 161 ? 5.954 12.113 21.484 1.00 48.22 161 ASN A CA 1
ATOM 1295 C C . ASN A 1 161 ? 5.581 13.594 21.564 1.00 48.22 161 ASN A C 1
ATOM 1297 O O . ASN A 1 161 ? 5.926 14.331 20.611 1.00 48.22 161 ASN A O 1
#

Nearest PDB structures (foldseek):
  2x40-assembly1_A  TM=6.968E-01  e=1.270E-02  Thermotoga neapolitana DSM 4359
  3ac0-assembly1_D  TM=6.367E-01  e=5.158E-03  Kluyveromyces marxianus
  3ac0-assembly1_A  TM=6.336E-01  e=5.158E-03  Kluyveromyces marxianus
  2x42-assembly1_A  TM=6.032E-01  e=1.344E-02  Thermotoga neapolitana DSM 4359
  2x41-assembly1_A  TM=5.572E-01  e=1.135E-02  Thermotoga neapolitana DSM 4359

Foldseek 3Di:
DDDDPVVVVVVVVVVVVVVVVVVVVVVVVVVVVPDPPDQDWDWDDDPPDTHTDPRDDDDQKDKDWDDWDDDPWKIKTKIKIFGAAQAWQAKKKKWKAFPDPPLPCRVVLRVLQIDMDGGQHHGDIDMDMRMDTCVSVVVQPPDPDHCGVGIDMDMDRDDDD

Solvent-accessible surface area (backbone atoms only — not comparable to full-atom values): 9576 Å² total; per-residue (Å²): 135,85,82,55,71,80,53,52,58,54,51,50,53,50,50,51,55,51,50,55,54,51,52,50,51,51,51,50,52,62,49,61,78,68,60,69,94,60,90,75,77,50,65,45,77,58,87,96,41,74,44,77,46,82,78,82,74,85,64,54,64,45,64,43,79,73,50,64,46,82,52,97,60,36,30,39,41,32,29,37,41,33,31,72,35,90,54,67,43,62,32,38,39,35,30,47,47,63,75,62,85,80,50,92,57,48,71,59,49,27,60,71,55,44,46,79,46,66,61,44,46,45,64,33,76,44,80,51,70,44,75,43,52,40,81,79,45,40,76,51,69,75,37,95,55,55,55,69,79,29,52,44,65,44,73,44,78,51,85,80,127

Radius of gyration: 22.89 Å; Cα contacts (8 Å, |Δi|>4): 228; chains: 1; bounding box: 70×48×49 Å

pLDDT: mean 76.08, std 16.76, range [39.72, 94.69]

Sequence (161 aa):
MKLREKHIGLIIIALIALNFNSQFAQAARKTTSSIRFGKAYAYKKVGDNLVPLPEVKAERVIVKKTAVEVGKKNVYIGGYIVNTSDETIRHVRIFPKFADCKLENSAELENRMTRDELNIKPREIRRFAIVRPASEIEPLLNHRIPLEENCILYSREIQTN

Mean predicted aligned error: 14.79 Å